Protein AF-F3CB41-F1 (afdb_monomer_lite)

Structure (mmCIF, N/CA/C/O backbone):
data_AF-F3CB41-F1
#
_entry.id   AF-F3CB41-F1
#
loop_
_atom_site.group_PDB
_atom_site.id
_atom_site.type_symbol
_atom_site.label_atom_id
_atom_site.label_alt_id
_atom_site.label_comp_id
_atom_site.label_asym_id
_atom_site.label_entity_id
_atom_site.label_seq_id
_atom_site.pdbx_PDB_ins_code
_atom_site.Cartn_x
_atom_site.Cartn_y
_atom_site.Cartn_z
_atom_site.occupancy
_atom_site.B_iso_or_equiv
_atom_site.auth_seq_id
_atom_site.auth_comp_id
_atom_site.auth_asym_id
_atom_site.auth_atom_id
_atom_site.pdbx_PDB_model_num
ATOM 1 N N . MET A 1 1 ? -7.771 0.114 -1.214 1.00 75.62 1 MET A N 1
ATOM 2 C CA . MET A 1 1 ? -6.704 -0.872 -1.453 1.00 75.62 1 MET A CA 1
ATOM 3 C C . MET A 1 1 ? -7.327 -2.247 -1.343 1.00 75.62 1 MET A C 1
ATOM 5 O O . MET A 1 1 ? -7.865 -2.587 -0.299 1.00 75.62 1 MET A O 1
ATOM 9 N N . LEU A 1 2 ? -7.323 -2.963 -2.455 1.00 76.75 2 LEU A N 1
ATOM 10 C CA . LEU A 1 2 ? -7.748 -4.342 -2.609 1.00 76.75 2 LEU A CA 1
ATOM 11 C C . LEU A 1 2 ? -6.531 -5.228 -2.351 1.00 76.75 2 LEU A C 1
ATOM 13 O O . LEU A 1 2 ? -5.462 -4.975 -2.908 1.00 76.75 2 LEU A O 1
ATOM 17 N N . PHE A 1 3 ? -6.665 -6.231 -1.498 1.00 75.69 3 PHE A N 1
ATOM 18 C CA . PHE A 1 3 ? -5.591 -7.188 -1.259 1.00 75.69 3 PHE A CA 1
ATOM 19 C C . PHE A 1 3 ? -6.149 -8.593 -1.062 1.00 75.69 3 PHE A C 1
ATOM 21 O O . PHE A 1 3 ? -7.284 -8.776 -0.611 1.00 75.69 3 PHE A O 1
ATOM 28 N N . ASP A 1 4 ? -5.322 -9.576 -1.396 1.00 75.12 4 ASP A N 1
ATOM 29 C CA . ASP A 1 4 ? -5.582 -10.972 -1.092 1.00 75.12 4 ASP A CA 1
ATOM 30 C C . ASP A 1 4 ? -5.126 -11.286 0.341 1.00 75.12 4 ASP A C 1
ATOM 32 O O . ASP A 1 4 ? -3.949 -11.134 0.687 1.00 75.12 4 ASP A O 1
ATOM 36 N N . GLY A 1 5 ? -6.070 -11.713 1.182 1.00 64.69 5 GLY A N 1
ATOM 37 C CA . GLY A 1 5 ? -5.816 -12.102 2.569 1.00 64.69 5 GLY A CA 1
ATOM 38 C C . GLY A 1 5 ? -5.019 -13.402 2.715 1.00 64.69 5 GLY A C 1
ATOM 39 O O . GLY A 1 5 ? -4.506 -13.674 3.799 1.00 64.69 5 GLY A O 1
ATOM 40 N N . VAL A 1 6 ? -4.876 -14.184 1.641 1.00 66.06 6 VAL A N 1
ATOM 41 C CA . VAL A 1 6 ? -4.173 -15.477 1.639 1.00 66.06 6 VAL A CA 1
ATOM 42 C C . VAL A 1 6 ? -2.672 -15.302 1.375 1.00 66.06 6 VAL A C 1
ATOM 44 O O . VAL A 1 6 ? -1.841 -16.069 1.868 1.00 66.06 6 VAL A O 1
ATOM 47 N N . CYS A 1 7 ? -2.282 -14.248 0.654 1.00 71.75 7 CYS A N 1
ATOM 48 C CA . CYS A 1 7 ? -0.888 -14.002 0.306 1.00 71.75 7 CYS A CA 1
ATOM 49 C C . CYS A 1 7 ? -0.112 -13.324 1.452 1.00 71.75 7 CYS A C 1
ATOM 51 O O . CYS A 1 7 ? -0.354 -12.167 1.812 1.00 71.75 7 CY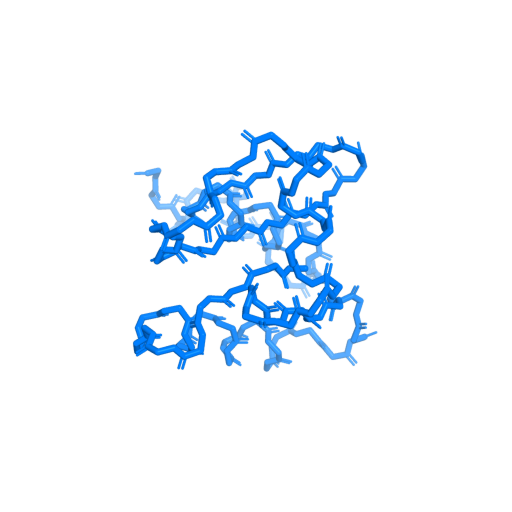S A O 1
ATOM 53 N N . LYS A 1 8 ? 0.904 -14.019 1.987 1.00 71.12 8 LYS A N 1
ATOM 54 C CA . LYS A 1 8 ? 1.779 -13.500 3.060 1.00 71.12 8 LYS A CA 1
ATOM 55 C C . LYS A 1 8 ? 2.506 -12.209 2.665 1.00 71.12 8 LYS A C 1
ATOM 57 O O . LYS A 1 8 ? 2.665 -11.326 3.506 1.00 71.12 8 LYS A O 1
ATOM 62 N N . LEU A 1 9 ? 2.905 -12.082 1.396 1.00 70.62 9 LEU A N 1
ATOM 63 C CA . LEU A 1 9 ? 3.573 -10.886 0.876 1.00 70.62 9 LEU A CA 1
ATOM 64 C C . LEU A 1 9 ? 2.622 -9.680 0.867 1.00 70.62 9 LEU A C 1
ATOM 66 O O . LEU A 1 9 ? 2.975 -8.612 1.366 1.00 70.62 9 LEU A O 1
ATOM 70 N N . CYS A 1 10 ? 1.394 -9.874 0.373 1.00 71.06 10 CYS A N 1
ATOM 71 C CA . CYS A 1 10 ? 0.374 -8.826 0.341 1.00 71.06 10 CYS A CA 1
ATOM 72 C C . CYS A 1 10 ? 0.044 -8.332 1.751 1.00 71.06 10 CYS A C 1
ATOM 74 O O . CYS A 1 10 ? 0.022 -7.129 2.001 1.00 71.06 10 CYS A O 1
ATOM 76 N N . ASN A 1 11 ? -0.123 -9.260 2.695 1.00 77.12 11 ASN A N 1
ATOM 77 C CA . ASN A 1 11 ? -0.369 -8.931 4.096 1.00 77.12 11 ASN A CA 1
ATOM 78 C C . ASN A 1 11 ? 0.810 -8.169 4.734 1.00 77.12 11 ASN A C 1
ATOM 80 O O . ASN A 1 11 ? 0.598 -7.226 5.492 1.00 77.12 11 ASN A O 1
ATOM 84 N N . GLY A 1 12 ? 2.056 -8.528 4.406 1.00 80.38 12 GLY A N 1
ATOM 85 C CA . GLY A 1 12 ? 3.247 -7.805 4.866 1.00 80.38 12 GLY A CA 1
ATOM 86 C C . GLY A 1 12 ? 3.250 -6.339 4.426 1.00 80.38 12 GLY A C 1
ATOM 87 O O . GLY A 1 12 ? 3.426 -5.446 5.257 1.00 80.38 12 GLY A O 1
ATOM 88 N N . VAL A 1 13 ? 2.969 -6.088 3.145 1.00 77.50 13 VAL A N 1
ATOM 89 C CA . VAL A 1 13 ? 2.857 -4.730 2.589 1.00 77.50 13 VAL A CA 1
ATOM 90 C C . VAL A 1 13 ? 1.689 -3.969 3.214 1.00 77.50 13 VAL A C 1
ATOM 92 O O . VAL A 1 13 ? 1.858 -2.827 3.627 1.00 77.50 13 VAL A O 1
ATOM 95 N N . VAL A 1 14 ? 0.517 -4.595 3.350 1.00 78.75 14 VAL A N 1
ATOM 96 C CA . VAL A 1 14 ? -0.653 -3.985 4.002 1.00 78.75 14 VAL A CA 1
ATOM 97 C C . VAL A 1 14 ? -0.331 -3.592 5.444 1.00 78.75 14 VAL A C 1
ATOM 99 O O . VAL A 1 14 ? -0.579 -2.454 5.829 1.00 78.75 14 VAL A O 1
ATOM 102 N N . LYS A 1 15 ? 0.286 -4.476 6.236 1.00 81.06 15 LYS A N 1
ATOM 103 C CA . LYS A 1 15 ? 0.700 -4.168 7.616 1.00 81.06 15 LYS A CA 1
ATOM 104 C C . LYS A 1 15 ? 1.707 -3.025 7.682 1.00 81.06 15 LYS A C 1
ATOM 106 O O . LYS A 1 15 ? 1.603 -2.185 8.573 1.00 81.06 15 LYS A O 1
ATOM 111 N N . PHE A 1 16 ? 2.667 -2.990 6.760 1.00 82.56 16 PHE A N 1
ATOM 112 C CA . PHE A 1 16 ? 3.623 -1.891 6.653 1.00 82.56 16 PHE A CA 1
ATOM 113 C C . PHE A 1 16 ? 2.912 -0.564 6.364 1.00 82.56 16 PHE A C 1
ATOM 115 O O . PHE A 1 16 ? 3.158 0.430 7.042 1.00 82.56 16 PHE A O 1
ATOM 122 N N . LEU A 1 17 ? 1.975 -0.567 5.417 1.00 78.69 17 LEU A N 1
ATOM 123 C CA . LEU A 1 17 ? 1.199 0.612 5.051 1.00 78.69 17 LEU A CA 1
ATOM 124 C C . LEU A 1 17 ? 0.290 1.091 6.182 1.00 78.69 17 LEU A C 1
ATOM 126 O O . LEU A 1 17 ? 0.298 2.276 6.475 1.00 78.69 17 LEU A O 1
ATOM 130 N N . ILE A 1 18 ? -0.422 0.191 6.866 1.00 80.00 18 ILE A N 1
ATOM 131 C CA . ILE A 1 18 ? -1.239 0.532 8.044 1.00 80.00 18 ILE A CA 1
ATOM 132 C C . ILE A 1 18 ? -0.369 1.163 9.134 1.00 80.00 18 ILE A C 1
ATOM 134 O O . ILE A 1 18 ? -0.762 2.147 9.750 1.00 80.00 18 ILE A O 1
ATOM 138 N N . ARG A 1 19 ? 0.831 0.618 9.370 1.00 82.31 19 ARG A N 1
ATOM 139 C CA . ARG A 1 19 ? 1.761 1.147 10.376 1.00 82.31 19 ARG A CA 1
ATOM 140 C C . ARG A 1 19 ? 2.266 2.550 10.030 1.00 82.31 19 ARG A C 1
ATOM 142 O O . ARG A 1 19 ? 2.545 3.325 10.939 1.00 82.31 19 ARG A O 1
ATOM 149 N N . HIS A 1 20 ? 2.397 2.862 8.744 1.00 78.81 20 HIS A N 1
ATOM 150 C CA . HIS A 1 20 ? 2.893 4.150 8.260 1.00 78.81 20 HIS A CA 1
ATOM 151 C C . HIS A 1 20 ? 1.794 5.116 7.783 1.00 78.81 20 HIS A C 1
ATOM 153 O O . HIS A 1 20 ? 2.116 6.232 7.379 1.00 78.81 20 HIS A O 1
ATOM 159 N N . ASP A 1 21 ? 0.517 4.735 7.885 1.00 78.44 21 ASP A N 1
ATOM 160 C CA . ASP A 1 21 ? -0.653 5.585 7.640 1.00 78.44 21 ASP A CA 1
ATOM 161 C C . ASP A 1 21 ? -1.362 5.937 8.964 1.00 78.44 21 ASP A C 1
ATOM 163 O O . ASP A 1 21 ? 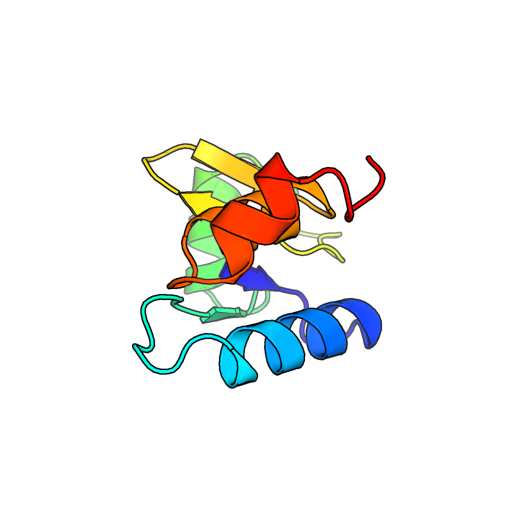-2.431 5.402 9.269 1.00 78.44 21 ASP A O 1
ATOM 167 N N . PRO A 1 22 ? -0.799 6.858 9.772 1.00 70.50 22 PRO A N 1
ATOM 168 C CA . PRO A 1 22 ? -1.406 7.269 11.039 1.00 70.50 22 PRO A CA 1
ATOM 169 C C . PRO A 1 22 ? -2.749 7.994 10.8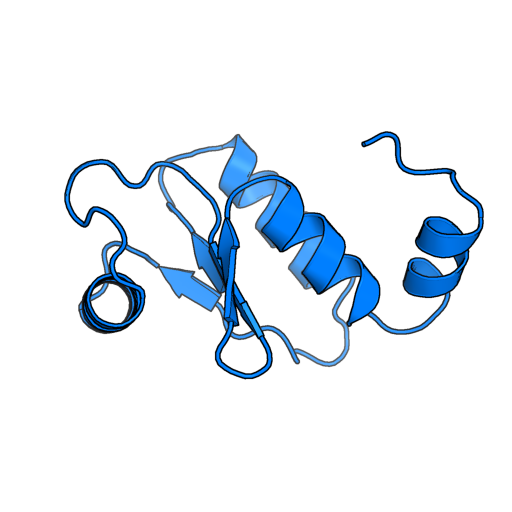52 1.00 70.50 22 PRO A C 1
ATOM 171 O O . PRO A 1 22 ? -3.507 8.135 11.807 1.00 70.50 22 PRO A O 1
ATOM 174 N N . HIS A 1 23 ? -3.061 8.445 9.633 1.00 74.94 23 HIS A N 1
ATOM 175 C CA . HIS A 1 23 ? -4.287 9.176 9.313 1.00 74.94 23 HIS A CA 1
ATOM 176 C C . HIS A 1 23 ? -5.413 8.283 8.770 1.00 74.94 23 HIS A C 1
ATOM 178 O O . HIS A 1 23 ? -6.462 8.816 8.409 1.00 74.94 23 HIS A O 1
ATOM 184 N N . GLN A 1 24 ? -5.212 6.959 8.690 1.00 71.50 24 GLN A N 1
ATOM 185 C CA . GLN A 1 24 ? -6.194 5.992 8.174 1.00 71.50 24 GLN A CA 1
ATOM 186 C C . GLN A 1 24 ? -6.825 6.421 6.836 1.00 71.50 24 GLN A C 1
ATOM 188 O O . GLN A 1 24 ? -8.012 6.203 6.575 1.00 71.50 24 GLN A O 1
ATOM 193 N N . ARG A 1 25 ? -6.039 7.063 5.964 1.00 74.50 25 ARG A N 1
ATOM 194 C CA . ARG A 1 25 ? -6.516 7.521 4.649 1.00 74.50 25 ARG A CA 1
ATOM 195 C C . ARG A 1 25 ? -6.703 6.340 3.701 1.00 74.50 25 ARG A C 1
ATOM 197 O O . ARG A 1 25 ? -7.460 6.433 2.733 1.00 74.50 25 ARG A O 1
ATOM 204 N N . LEU A 1 26 ? -6.039 5.219 3.976 1.00 76.81 26 LEU A N 1
ATOM 205 C CA . LEU A 1 26 ? -6.136 3.987 3.213 1.00 76.81 26 LEU A CA 1
ATOM 206 C C . LEU A 1 26 ? -7.318 3.138 3.681 1.00 76.81 26 LEU A C 1
ATOM 208 O O . LEU A 1 26 ? -7.300 2.519 4.741 1.00 76.81 26 LEU A O 1
ATOM 212 N N . ARG A 1 27 ? -8.335 3.029 2.822 1.00 80.88 27 ARG A N 1
ATOM 213 C CA . ARG A 1 27 ? -9.417 2.056 3.008 1.00 80.88 27 ARG A CA 1
ATOM 214 C C . ARG A 1 27 ? -9.005 0.702 2.455 1.00 80.88 27 ARG A C 1
ATOM 216 O O . ARG A 1 27 ? -8.673 0.592 1.272 1.00 80.88 27 ARG A O 1
ATOM 223 N N . LEU A 1 28 ? -9.037 -0.318 3.299 1.00 79.88 28 LEU A N 1
ATOM 224 C CA . LEU A 1 28 ? -8.725 -1.697 2.940 1.00 79.88 28 LEU A CA 1
ATOM 225 C C . LEU A 1 28 ? -10.015 -2.437 2.586 1.00 79.88 28 LEU A C 1
ATOM 227 O O . LEU A 1 28 ? -11.009 -2.328 3.298 1.00 79.88 28 LEU A O 1
ATOM 231 N N . ALA A 1 29 ? -9.989 -3.186 1.492 1.00 81.19 29 ALA A N 1
ATOM 232 C CA . ALA A 1 29 ? -11.058 -4.082 1.085 1.00 81.19 29 ALA A CA 1
ATOM 233 C C . ALA A 1 29 ? -10.435 -5.430 0.722 1.00 81.19 29 ALA A C 1
ATOM 235 O O . ALA A 1 29 ? -9.436 -5.486 0.002 1.00 81.19 29 ALA A O 1
ATOM 236 N N . VAL A 1 30 ? -11.006 -6.510 1.242 1.00 80.06 30 VAL A N 1
ATOM 237 C CA . VAL A 1 30 ? -10.569 -7.862 0.892 1.00 80.06 30 VAL A CA 1
ATOM 238 C C . VAL A 1 30 ? -11.171 -8.202 -0.461 1.00 80.06 30 VAL A C 1
ATOM 240 O O . VAL A 1 30 ? -12.367 -8.020 -0.658 1.00 80.06 30 VAL A O 1
ATOM 243 N N . VAL A 1 31 ? -10.362 -8.708 -1.387 1.00 78.75 31 VAL A N 1
ATOM 244 C CA . VAL A 1 31 ? -10.817 -9.112 -2.732 1.00 78.75 31 VAL A CA 1
ATOM 245 C C . VAL A 1 31 ? -11.941 -10.154 -2.660 1.00 78.75 31 VAL A C 1
ATOM 247 O O . VAL A 1 31 ? -12.854 -10.138 -3.475 1.00 78.75 31 VAL A O 1
ATOM 250 N N . GLN A 1 32 ? -11.906 -11.008 -1.637 1.00 75.12 32 GLN A N 1
ATOM 251 C CA . GLN A 1 32 ? -12.899 -12.056 -1.396 1.00 75.12 32 GLN A CA 1
ATOM 252 C C . GLN A 1 32 ? -14.254 -11.535 -0.889 1.00 75.12 32 GLN A C 1
ATOM 254 O O . GLN A 1 32 ? -15.213 -12.300 -0.848 1.00 75.12 32 GLN A O 1
ATOM 259 N N . SER A 1 33 ? -14.355 -10.270 -0.466 1.00 80.94 33 SER A N 1
ATOM 260 C CA . SER A 1 33 ? -15.634 -9.703 -0.031 1.00 80.94 33 SER A CA 1
ATOM 261 C C . SER A 1 33 ? -16.446 -9.219 -1.235 1.00 80.94 33 SER A C 1
ATOM 263 O O . SER A 1 33 ? -15.874 -8.826 -2.252 1.00 80.94 33 SER A O 1
ATOM 265 N N . GLU A 1 34 ? -17.777 -9.177 -1.120 1.00 82.19 34 GLU A N 1
ATOM 266 C CA . GLU A 1 34 ? -18.649 -8.660 -2.191 1.00 82.19 34 GLU A CA 1
ATOM 267 C C . GLU A 1 34 ? -18.238 -7.255 -2.652 1.00 82.19 34 GLU A C 1
ATOM 269 O O . GLU A 1 34 ? -18.241 -6.950 -3.843 1.00 82.19 34 GLU A O 1
ATOM 274 N N . GLN A 1 35 ? -17.825 -6.396 -1.716 1.00 81.88 35 GLN A N 1
ATOM 275 C CA . GLN A 1 35 ? -17.364 -5.041 -2.019 1.00 81.88 35 GLN A CA 1
ATOM 276 C C . GLN A 1 35 ? -16.027 -5.055 -2.770 1.00 81.88 35 GLN A C 1
ATOM 278 O O . GLN A 1 35 ? -15.822 -4.248 -3.677 1.00 81.88 35 GLN A O 1
ATOM 283 N N . GLY A 1 36 ? -15.119 -5.970 -2.414 1.00 81.88 36 GLY A N 1
ATOM 284 C CA . GLY A 1 36 ? -13.862 -6.170 -3.127 1.00 81.88 36 GLY A CA 1
ATOM 285 C C . GLY A 1 36 ? -14.091 -6.635 -4.561 1.00 81.88 36 GLY A C 1
ATOM 286 O O . GLY A 1 36 ? -13.537 -6.044 -5.489 1.00 81.88 36 GLY A O 1
ATOM 287 N N . GLN A 1 37 ? -14.975 -7.616 -4.750 1.00 81.62 37 GLN A N 1
ATOM 288 C CA . GLN A 1 37 ? -15.368 -8.110 -6.069 1.00 81.62 37 GLN A CA 1
ATOM 289 C C . GLN A 1 37 ? -16.057 -7.039 -6.919 1.00 81.62 37 GLN A C 1
ATOM 291 O O . GLN A 1 37 ? -15.731 -6.883 -8.095 1.00 81.62 37 GLN A O 1
ATOM 296 N N . ALA A 1 38 ? -16.948 -6.233 -6.338 1.00 84.88 38 ALA A N 1
ATOM 297 C CA . ALA A 1 38 ? -17.581 -5.126 -7.051 1.00 84.88 38 ALA A CA 1
ATOM 298 C C . ALA A 1 38 ? -16.552 -4.090 -7.541 1.00 84.88 38 ALA A C 1
ATOM 300 O O . ALA A 1 38 ? -16.623 -3.635 -8.683 1.00 84.88 38 ALA A O 1
ATOM 301 N N . LEU A 1 39 ? -15.560 -3.754 -6.707 1.00 83.19 39 LEU A N 1
ATOM 302 C CA . LEU A 1 39 ? -14.483 -2.828 -7.067 1.00 83.19 39 LEU A CA 1
ATOM 303 C C . LEU A 1 39 ? -13.520 -3.412 -8.108 1.00 83.19 39 LEU A C 1
ATOM 305 O O . LEU A 1 39 ? -13.080 -2.678 -8.987 1.00 83.19 39 LEU A O 1
ATOM 309 N N . LEU A 1 40 ? -13.210 -4.709 -8.044 1.00 81.19 40 LEU A N 1
ATOM 310 C CA . LEU A 1 40 ? -12.419 -5.408 -9.066 1.00 81.19 40 LEU A CA 1
ATOM 311 C C . LEU A 1 40 ? -13.131 -5.429 -10.413 1.00 81.19 40 LEU A C 1
ATOM 313 O O . LEU A 1 40 ? -12.520 -5.123 -11.435 1.00 81.19 40 LEU A O 1
ATOM 317 N N . LYS A 1 41 ? -14.435 -5.721 -10.402 1.00 84.44 41 LYS A N 1
ATOM 318 C CA . LYS A 1 41 ? -15.277 -5.706 -11.598 1.00 84.44 41 LYS A CA 1
ATOM 319 C C . LYS A 1 41 ? -15.332 -4.310 -12.212 1.00 84.44 41 LYS A C 1
ATOM 321 O O . LYS A 1 41 ? -15.178 -4.172 -13.420 1.00 84.44 41 LYS A O 1
ATOM 326 N N . TRP A 1 42 ? -15.491 -3.277 -11.382 1.00 85.69 42 TRP A N 1
ATOM 327 C CA . TRP A 1 42 ? -15.431 -1.881 -11.823 1.00 85.69 42 TRP A CA 1
ATOM 328 C C . TRP A 1 42 ? -14.051 -1.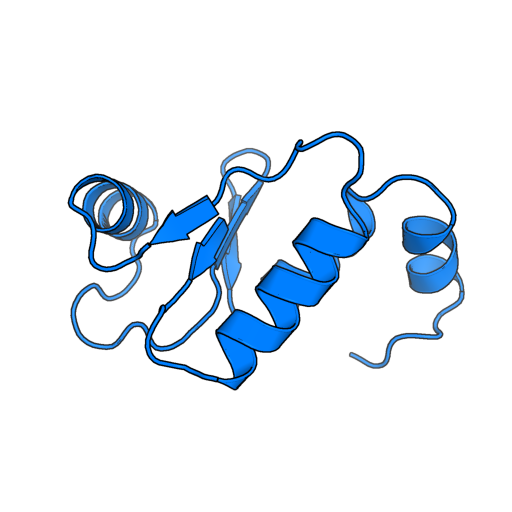506 -12.384 1.00 85.69 42 TRP A C 1
ATOM 330 O O . TRP A 1 42 ? -13.957 -0.786 -13.372 1.00 85.69 42 TRP A O 1
ATOM 340 N N . ALA A 1 43 ? -12.985 -2.035 -11.784 1.00 80.44 43 ALA A N 1
ATOM 341 C CA . ALA A 1 43 ? -11.608 -1.842 -12.218 1.00 80.44 43 ALA A CA 1
ATOM 342 C C . ALA A 1 43 ? -11.224 -2.633 -13.484 1.00 80.44 43 ALA A C 1
ATOM 344 O O . ALA A 1 43 ? -10.134 -2.415 -14.011 1.00 80.44 43 ALA A O 1
ATOM 345 N N . GLY A 1 44 ? -12.071 -3.555 -13.956 1.00 80.25 44 GLY A N 1
ATOM 346 C CA . GLY A 1 44 ? -11.759 -4.445 -15.079 1.00 80.25 44 GLY A CA 1
ATOM 347 C C . GLY A 1 44 ? -10.657 -5.466 -14.771 1.00 80.25 44 GLY A C 1
ATOM 348 O O . GLY A 1 44 ? -9.956 -5.905 -15.679 1.00 80.25 44 GLY A O 1
ATOM 349 N N . LEU A 1 45 ? -10.464 -5.813 -13.497 1.00 80.31 45 LEU A N 1
ATOM 350 C CA . LEU A 1 45 ? -9.449 -6.768 -13.050 1.00 80.31 45 LEU A CA 1
ATOM 351 C C . LEU A 1 45 ? -10.028 -8.190 -12.942 1.00 80.31 45 LEU A C 1
ATOM 353 O O . LEU A 1 45 ? -11.225 -8.340 -12.682 1.00 80.31 45 LEU A O 1
ATOM 357 N N . PRO A 1 46 ? -9.196 -9.237 -13.116 1.00 73.69 46 PRO A N 1
ATOM 358 C CA . PRO A 1 46 ? -9.643 -10.621 -12.989 1.00 73.69 46 PRO A CA 1
ATOM 359 C C . PRO A 1 46 ? -10.137 -10.896 -11.564 1.00 73.69 46 PRO A C 1
ATOM 361 O O . PRO A 1 46 ? -9.475 -10.522 -10.598 1.00 73.69 46 PRO A O 1
ATOM 364 N N . LEU A 1 47 ? -11.310 -11.523 -11.452 1.00 69.12 47 LEU A N 1
ATOM 365 C CA . LEU A 1 47 ? -11.993 -11.802 -10.182 1.00 69.12 47 LEU A CA 1
ATOM 366 C C . LEU A 1 47 ? -11.558 -13.136 -9.559 1.00 69.12 47 LEU A C 1
ATOM 368 O O . LEU A 1 47 ? -11.572 -13.255 -8.336 1.00 69.12 47 LEU A O 1
ATOM 372 N N . ASP A 1 48 ? -11.154 -14.101 -10.389 1.00 63.53 48 ASP A N 1
ATOM 373 C CA . ASP A 1 48 ? -10.895 -15.481 -9.960 1.00 63.53 48 ASP A CA 1
ATOM 374 C C . ASP A 1 48 ? -9.455 -15.713 -9.458 1.00 63.53 48 ASP A C 1
ATOM 376 O O . ASP A 1 48 ? -9.272 -16.380 -8.446 1.00 63.53 48 ASP A O 1
ATOM 380 N N . ASP A 1 49 ? -8.440 -15.092 -10.079 1.00 61.97 49 ASP A N 1
ATOM 381 C CA . ASP A 1 49 ? -7.009 -15.310 -9.764 1.00 61.97 49 ASP A CA 1
ATOM 382 C C . ASP A 1 49 ? -6.277 -14.018 -9.352 1.00 61.97 49 ASP A C 1
ATOM 384 O O . ASP A 1 49 ? -5.205 -13.659 -9.857 1.00 61.97 49 ASP A O 1
ATOM 388 N N . PHE A 1 50 ? -6.863 -13.256 -8.428 1.00 67.81 50 PHE A N 1
ATOM 389 C CA . PHE A 1 50 ? -6.277 -11.991 -7.984 1.00 67.81 50 PHE A CA 1
ATOM 390 C C . PHE A 1 50 ? -5.403 -12.141 -6.730 1.00 67.81 50 PHE A C 1
ATOM 392 O O . PHE A 1 50 ? -5.774 -11.734 -5.632 1.00 67.81 50 PHE A O 1
ATOM 399 N N . HIS A 1 51 ? -4.183 -12.650 -6.900 1.00 65.31 51 HIS A N 1
ATOM 400 C CA . HIS A 1 51 ? -3.186 -12.784 -5.820 1.00 65.31 51 HIS A CA 1
ATOM 401 C C . HIS A 1 51 ? -2.275 -11.557 -5.666 1.00 65.31 51 HIS A C 1
ATOM 403 O O . HIS A 1 51 ? -1.073 -11.662 -5.412 1.00 65.31 51 HIS A O 1
ATOM 409 N N . THR A 1 52 ? -2.809 -10.363 -5.904 1.00 70.88 52 THR A N 1
ATOM 410 C CA . THR A 1 52 ? -2.023 -9.129 -5.999 1.00 70.88 52 THR A CA 1
ATOM 411 C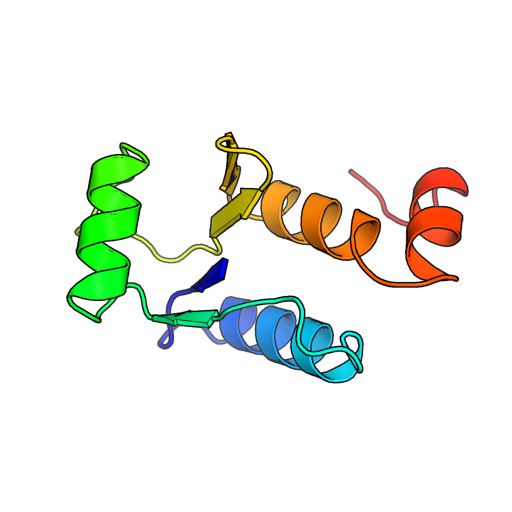 C . THR A 1 52 ? -2.662 -8.006 -5.191 1.00 70.88 52 THR A C 1
ATOM 413 O O . THR A 1 52 ? -3.810 -8.078 -4.765 1.00 70.88 52 THR A O 1
ATOM 416 N N . ILE A 1 53 ? -1.885 -6.958 -4.930 1.00 78.44 53 ILE A N 1
ATOM 417 C CA . ILE A 1 53 ? -2.376 -5.722 -4.327 1.00 78.44 53 ILE A CA 1
ATOM 418 C C . ILE A 1 53 ? -2.891 -4.804 -5.433 1.00 78.44 53 ILE A C 1
ATOM 420 O O . ILE A 1 53 ? -2.167 -4.541 -6.391 1.00 78.44 53 ILE A O 1
ATOM 424 N N . ALA A 1 54 ? -4.093 -4.259 -5.274 1.00 82.19 54 ALA A N 1
ATOM 425 C CA . ALA A 1 54 ? -4.595 -3.154 -6.081 1.00 82.19 54 ALA A CA 1
ATOM 426 C C . ALA A 1 54 ? -4.922 -1.938 -5.211 1.00 82.19 54 ALA A C 1
ATOM 428 O O . ALA A 1 54 ? -5.347 -2.044 -4.061 1.00 82.19 54 ALA A O 1
ATOM 429 N N . VAL A 1 55 ? -4.772 -0.742 -5.758 1.00 83.62 55 VAL A N 1
ATOM 430 C CA . VAL A 1 55 ? -5.232 0.490 -5.118 1.00 83.62 55 VAL A CA 1
ATOM 431 C C . VAL A 1 55 ? -5.926 1.360 -6.144 1.00 83.62 55 VAL A C 1
ATOM 433 O O . VAL A 1 55 ? -5.523 1.423 -7.301 1.00 83.62 55 VAL A O 1
ATOM 436 N N . ILE A 1 56 ? -6.987 2.019 -5.698 1.00 84.12 56 ILE A N 1
ATOM 437 C CA . ILE A 1 56 ? -7.75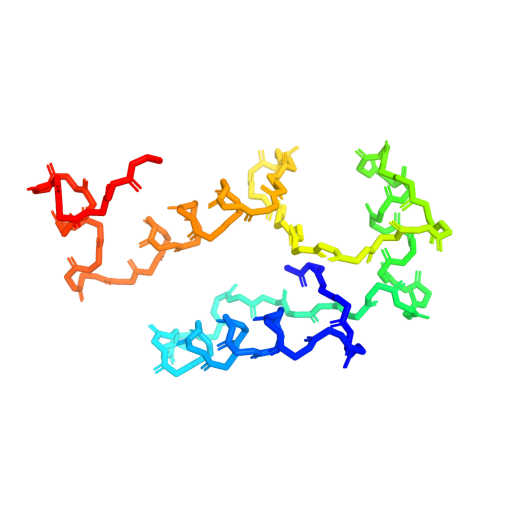8 2.942 -6.514 1.00 84.12 56 ILE A CA 1
ATOM 438 C C . ILE A 1 56 ? -7.461 4.336 -5.978 1.00 84.12 56 ILE A C 1
ATOM 440 O O . ILE A 1 56 ? -7.721 4.615 -4.807 1.00 84.12 56 ILE A O 1
ATOM 444 N N . VAL A 1 57 ? -6.867 5.180 -6.815 1.00 81.06 57 VAL A N 1
ATOM 445 C CA . VAL A 1 57 ? -6.478 6.556 -6.485 1.00 81.06 57 VAL A CA 1
ATOM 446 C C . VAL A 1 57 ? -6.916 7.450 -7.634 1.00 81.06 57 VAL A C 1
ATOM 448 O O . VAL A 1 57 ? -6.521 7.212 -8.772 1.00 81.06 57 VAL A O 1
ATOM 451 N N . ASN A 1 58 ? -7.716 8.484 -7.354 1.00 80.88 58 ASN A N 1
ATOM 452 C CA . ASN A 1 58 ? -8.204 9.433 -8.367 1.00 80.88 58 ASN A CA 1
ATOM 453 C C . ASN A 1 58 ? -8.809 8.734 -9.603 1.00 80.88 58 ASN A C 1
ATOM 455 O O . ASN A 1 58 ? -8.413 9.020 -10.732 1.00 80.88 58 ASN A O 1
ATOM 459 N N . ASN A 1 59 ? -9.711 7.767 -9.387 1.00 81.50 59 ASN A N 1
ATOM 460 C CA . ASN A 1 59 ? -10.314 6.927 -10.434 1.00 81.50 59 ASN A CA 1
ATOM 461 C C . ASN A 1 59 ? -9.339 6.075 -11.271 1.00 81.50 59 ASN A C 1
ATOM 463 O O . ASN A 1 59 ? -9.765 5.442 -12.232 1.00 81.50 59 ASN A O 1
ATOM 467 N N . ARG A 1 60 ? -8.053 6.008 -10.916 1.00 82.44 60 ARG A N 1
ATOM 468 C CA . ARG A 1 60 ? -7.086 5.111 -11.556 1.00 82.44 60 ARG A CA 1
ATOM 469 C C . ARG A 1 60 ? -6.803 3.915 -10.676 1.00 82.44 60 ARG A C 1
ATOM 471 O O . ARG A 1 60 ? -6.681 4.039 -9.458 1.00 82.44 60 ARG A O 1
ATOM 478 N N . VAL A 1 61 ? -6.669 2.768 -11.323 1.00 84.31 61 VAL A N 1
ATOM 479 C CA . VAL A 1 61 ? -6.353 1.503 -10.677 1.00 84.31 61 VAL A CA 1
ATOM 480 C C . VAL A 1 61 ? -4.874 1.227 -10.885 1.00 84.31 61 VAL A C 1
ATOM 482 O O . VAL A 1 61 ? -4.396 1.185 -12.015 1.00 84.31 61 VAL A O 1
ATOM 485 N N . PHE A 1 62 ? -4.155 1.040 -9.788 1.00 84.81 62 PHE A N 1
ATOM 486 C CA . PHE A 1 62 ? -2.763 0.612 -9.792 1.00 84.81 62 PHE A CA 1
ATOM 487 C C . PHE A 1 62 ? -2.678 -0.776 -9.175 1.00 84.81 62 PHE A C 1
ATOM 489 O O . PHE A 1 62 ? -3.395 -1.068 -8.217 1.00 84.81 62 PHE A O 1
ATOM 496 N N . VAL A 1 63 ? -1.801 -1.621 -9.708 1.00 83.44 63 VAL A N 1
ATOM 497 C CA . VAL A 1 63 ? -1.634 -3.019 -9.291 1.00 83.44 63 VAL A CA 1
ATOM 498 C C . VAL A 1 63 ? -0.184 -3.295 -8.888 1.00 83.44 63 VAL A C 1
ATOM 500 O O . VAL A 1 63 ? 0.728 -2.592 -9.311 1.00 83.44 63 VAL A O 1
ATOM 503 N N . ARG A 1 64 ? 0.050 -4.331 -8.076 1.00 78.31 64 ARG A N 1
ATOM 504 C CA . ARG A 1 64 ? 1.389 -4.810 -7.675 1.00 78.31 64 ARG A CA 1
ATOM 505 C C . ARG A 1 64 ? 2.252 -3.696 -7.053 1.00 78.31 64 ARG A C 1
ATOM 507 O O . ARG A 1 64 ? 1.795 -2.981 -6.161 1.00 78.31 64 ARG A O 1
ATOM 514 N N . SER A 1 65 ? 3.502 -3.568 -7.497 1.00 76.31 65 SER A N 1
ATOM 515 C CA . SER A 1 65 ? 4.475 -2.578 -7.030 1.00 76.31 65 SER A CA 1
ATOM 516 C C . SER A 1 65 ? 4.026 -1.142 -7.308 1.00 76.31 65 SER A C 1
ATOM 518 O O . SER A 1 65 ? 4.263 -0.265 -6.478 1.00 76.31 65 SER A O 1
ATOM 520 N N . ASP A 1 66 ? 3.298 -0.896 -8.404 1.00 79.94 66 ASP A N 1
ATOM 521 C CA . ASP A 1 66 ? 2.772 0.437 -8.721 1.00 79.94 66 ASP A CA 1
ATOM 522 C C . ASP A 1 66 ? 1.757 0.910 -7.684 1.00 79.94 66 ASP A C 1
ATOM 524 O O . ASP A 1 66 ? 1.748 2.088 -7.314 1.00 79.94 66 ASP A O 1
ATOM 528 N N . ALA A 1 67 ? 0.937 -0.014 -7.171 1.00 81.62 67 ALA A N 1
ATOM 529 C CA . ALA A 1 67 ? 0.001 0.278 -6.094 1.00 81.62 67 ALA A CA 1
ATOM 530 C C . ALA A 1 67 ? 0.744 0.741 -4.840 1.00 81.62 67 ALA A C 1
ATOM 532 O O . ALA A 1 67 ? 0.407 1.773 -4.261 1.00 81.62 67 ALA A O 1
ATOM 533 N N . PHE A 1 68 ? 1.796 0.017 -4.454 1.00 78.31 68 PHE A N 1
ATOM 534 C CA . PHE A 1 68 ? 2.622 0.370 -3.305 1.00 78.31 68 PHE A CA 1
ATOM 535 C C . PHE A 1 68 ? 3.297 1.735 -3.483 1.00 78.31 68 PHE A C 1
ATOM 537 O O . PHE A 1 68 ? 3.173 2.599 -2.619 1.00 78.31 68 PHE A O 1
ATOM 544 N N . LEU A 1 69 ? 3.928 1.978 -4.634 1.00 77.25 69 LEU A N 1
ATOM 545 C CA . LEU A 1 69 ? 4.591 3.246 -4.947 1.00 77.25 69 LEU A CA 1
ATOM 546 C C . LEU A 1 69 ? 3.629 4.437 -4.961 1.00 77.25 69 LEU A C 1
ATOM 548 O O . LEU A 1 69 ? 4.018 5.551 -4.593 1.00 77.25 69 LEU A O 1
ATOM 552 N N . HIS A 1 70 ? 2.394 4.240 -5.423 1.00 81.44 70 HIS A N 1
ATOM 553 C CA . HIS A 1 70 ? 1.363 5.274 -5.361 1.00 81.44 70 HIS A CA 1
ATOM 554 C C . HIS A 1 70 ? 0.953 5.557 -3.925 1.00 81.44 70 HIS A C 1
ATOM 556 O O . HIS A 1 70 ? 0.918 6.719 -3.527 1.00 81.44 70 HIS A O 1
ATOM 562 N N . ILE A 1 71 ? 0.717 4.511 -3.136 1.00 78.69 71 ILE A N 1
ATOM 563 C CA . ILE A 1 71 ? 0.368 4.654 -1.726 1.00 78.69 71 ILE A CA 1
ATOM 564 C C . ILE A 1 71 ? 1.480 5.383 -0.969 1.00 78.69 71 ILE A C 1
ATOM 566 O O . ILE A 1 71 ? 1.192 6.348 -0.273 1.00 78.69 71 ILE A O 1
ATOM 570 N N . MET A 1 72 ? 2.748 5.012 -1.160 1.00 76.00 72 MET A N 1
ATOM 571 C CA . MET A 1 72 ? 3.881 5.710 -0.540 1.00 76.00 72 MET A CA 1
ATOM 572 C C . MET A 1 72 ? 3.941 7.202 -0.894 1.00 76.00 72 MET A C 1
ATOM 574 O O . MET A 1 72 ? 4.385 8.002 -0.079 1.00 76.00 72 MET A O 1
ATOM 578 N N . GLY A 1 73 ? 3.482 7.586 -2.090 1.00 73.69 73 GLY A N 1
ATOM 579 C CA . GLY A 1 73 ? 3.348 8.992 -2.480 1.00 73.69 73 GLY A CA 1
ATOM 580 C C . GLY A 1 73 ? 2.168 9.717 -1.819 1.00 73.69 73 GLY A C 1
ATOM 581 O O . GLY A 1 73 ? 2.181 10.941 -1.748 1.00 73.69 73 GLY A O 1
ATOM 582 N N . LEU A 1 74 ? 1.161 8.981 -1.339 1.00 72.94 74 LEU A N 1
ATOM 583 C CA . LEU A 1 74 ? 0.015 9.511 -0.590 1.00 72.94 74 LEU A CA 1
ATOM 584 C C . LEU A 1 74 ? 0.266 9.581 0.924 1.00 72.94 74 LEU A C 1
ATOM 586 O O . LEU A 1 74 ? -0.465 10.289 1.625 1.00 72.94 74 LEU A O 1
ATOM 590 N N . LEU A 1 75 ? 1.258 8.841 1.428 1.00 75.50 75 LEU A N 1
ATOM 591 C CA . LEU A 1 75 ? 1.659 8.887 2.831 1.00 75.50 75 LEU A CA 1
ATOM 592 C C . LEU A 1 75 ? 2.254 10.264 3.184 1.00 75.50 75 LEU A C 1
ATOM 594 O O . LEU A 1 75 ? 2.893 10.901 2.342 1.00 75.50 75 LEU A O 1
ATOM 598 N N . PRO A 1 76 ? 2.062 10.739 4.429 1.00 68.25 76 PRO A N 1
ATOM 599 C CA . PRO A 1 76 ? 2.649 11.995 4.886 1.00 68.25 76 PRO A CA 1
ATOM 600 C C . PRO A 1 76 ? 4.187 11.946 4.842 1.00 68.25 76 PRO A C 1
ATOM 602 O O . PRO A 1 76 ? 4.793 10.871 4.817 1.00 68.25 76 PRO A O 1
ATOM 605 N N . ALA A 1 77 ? 4.832 13.118 4.819 1.00 61.22 77 ALA A N 1
ATOM 606 C CA . ALA A 1 77 ? 6.293 13.230 4.855 1.00 61.22 77 ALA A CA 1
ATOM 607 C C . ALA A 1 77 ? 6.885 12.366 5.992 1.00 61.22 77 ALA A C 1
ATOM 609 O O . ALA A 1 77 ? 6.301 12.332 7.078 1.00 61.22 77 ALA A O 1
ATOM 610 N N . PRO A 1 78 ? 8.011 11.655 5.769 1.00 65.12 78 PRO A N 1
ATOM 611 C CA . PRO A 1 78 ? 9.028 11.876 4.728 1.00 65.12 78 PRO A CA 1
ATOM 612 C C . PRO A 1 78 ? 8.949 10.958 3.488 1.00 65.12 78 PRO A C 1
ATOM 614 O O . PRO A 1 78 ? 9.805 11.042 2.609 1.00 65.12 78 PRO A O 1
ATOM 617 N N . TRP A 1 79 ? 7.945 10.088 3.373 1.00 72.50 79 TRP A N 1
ATOM 618 C CA . TRP A 1 79 ? 7.848 9.080 2.303 1.00 72.50 79 TRP A CA 1
ATOM 619 C C . TRP A 1 79 ? 7.854 9.613 0.860 1.00 72.50 79 TRP A C 1
ATOM 621 O O . TRP A 1 79 ? 8.631 9.097 0.050 1.00 72.50 79 TRP A O 1
ATOM 631 N N . PRO A 1 80 ? 7.075 10.655 0.505 1.00 68.12 80 PRO A N 1
ATOM 632 C CA . PRO A 1 80 ? 7.157 11.249 -0.828 1.00 68.12 80 PRO A CA 1
ATOM 633 C C . PRO A 1 80 ? 8.545 11.837 -1.117 1.00 68.12 80 PRO A C 1
ATOM 635 O O . PRO A 1 80 ? 9.002 11.774 -2.256 1.00 68.12 80 PRO A O 1
ATOM 638 N N . LEU A 1 81 ? 9.252 12.329 -0.092 1.00 66.81 81 LEU A N 1
ATOM 639 C CA . LEU A 1 81 ? 10.621 12.831 -0.223 1.00 66.81 81 LEU A CA 1
ATOM 640 C C . LEU A 1 81 ? 11.600 11.697 -0.560 1.00 66.81 81 LEU A C 1
ATOM 642 O O . LEU A 1 81 ? 12.411 11.849 -1.464 1.00 66.81 81 LEU A O 1
ATOM 646 N N . LEU A 1 82 ? 11.482 10.540 0.103 1.00 66.62 82 LEU A N 1
ATOM 647 C CA . LEU A 1 82 ? 12.310 9.351 -0.155 1.00 66.62 82 LEU A CA 1
ATOM 648 C C . LEU A 1 82 ? 12.089 8.766 -1.559 1.00 66.62 82 LEU A C 1
ATOM 650 O O . LEU A 1 82 ? 13.032 8.280 -2.183 1.00 66.62 82 LEU A O 1
ATOM 654 N N . LYS A 1 83 ? 10.854 8.849 -2.073 1.00 64.81 83 LYS A N 1
ATOM 655 C CA . LYS A 1 83 ? 10.523 8.466 -3.454 1.00 64.81 83 LYS A CA 1
ATOM 656 C C . LYS A 1 83 ? 11.190 9.394 -4.475 1.00 64.81 83 LYS A C 1
ATOM 658 O O . LYS A 1 83 ? 11.699 8.912 -5.481 1.00 64.81 83 LYS A O 1
ATOM 663 N N . VAL A 1 84 ? 11.208 10.704 -4.213 1.00 65.00 84 VAL A N 1
ATOM 664 C CA . VAL A 1 84 ? 11.895 11.697 -5.063 1.00 65.00 84 VAL A CA 1
ATOM 665 C C . VAL A 1 84 ? 13.419 11.571 -4.953 1.00 65.00 84 VAL A C 1
ATOM 667 O O . VAL A 1 84 ? 14.110 11.696 -5.958 1.00 65.00 84 VAL A O 1
ATOM 670 N N . LEU A 1 85 ? 13.940 11.243 -3.768 1.00 67.44 85 LEU A N 1
ATOM 671 C CA . LEU A 1 85 ? 15.367 11.007 -3.506 1.00 67.44 85 LEU A CA 1
ATOM 672 C C . LEU A 1 85 ? 15.921 9.708 -4.124 1.00 67.44 85 LEU A C 1
ATOM 674 O O . LEU A 1 85 ? 17.108 9.437 -3.982 1.00 67.44 85 LEU A O 1
ATOM 678 N N . GLY A 1 86 ? 15.108 8.914 -4.831 1.00 58.75 86 GLY A N 1
ATOM 679 C CA . GLY A 1 86 ? 15.596 7.772 -5.614 1.00 58.75 86 GLY A CA 1
ATOM 680 C C . GLY A 1 86 ? 16.021 6.550 -4.791 1.00 58.75 86 GLY A C 1
ATOM 681 O O . GLY A 1 86 ? 16.701 5.674 -5.313 1.00 58.75 86 GLY A O 1
ATOM 682 N N . ILE A 1 87 ? 15.615 6.463 -3.520 1.00 61.91 87 ILE A N 1
ATOM 683 C CA . ILE A 1 87 ? 15.995 5.357 -2.618 1.00 61.91 87 ILE A CA 1
ATOM 684 C C . ILE A 1 87 ? 15.200 4.072 -2.914 1.00 61.91 87 ILE A C 1
ATOM 686 O O . ILE A 1 87 ? 15.606 2.984 -2.513 1.00 61.91 87 ILE A O 1
ATOM 690 N N . PHE A 1 88 ? 14.083 4.171 -3.641 1.00 55.25 88 PHE A N 1
ATOM 691 C CA . PHE A 1 88 ? 13.272 3.013 -4.013 1.00 55.25 88 PHE A CA 1
ATOM 692 C C . PHE A 1 88 ? 13.540 2.620 -5.477 1.00 55.25 88 PHE A C 1
ATOM 694 O O . PHE A 1 88 ? 13.171 3.386 -6.374 1.00 55.25 88 PHE A O 1
ATOM 701 N N . PRO A 1 89 ? 14.191 1.473 -5.747 1.00 42.19 89 PRO A N 1
ATOM 702 C CA . PRO A 1 89 ? 14.409 1.011 -7.113 1.00 42.19 89 PRO A CA 1
ATOM 703 C C . PRO A 1 89 ? 13.066 0.663 -7.775 1.00 42.19 89 PRO A C 1
ATOM 705 O O . PRO A 1 89 ? 12.124 0.243 -7.098 1.00 42.19 89 PRO A O 1
ATOM 708 N N . ARG A 1 90 ? 12.979 0.911 -9.088 1.00 49.22 90 ARG A N 1
ATOM 709 C CA . ARG A 1 90 ? 11.812 0.585 -9.921 1.00 49.22 90 ARG A CA 1
ATOM 710 C C . ARG A 1 90 ? 11.633 -0.920 -10.076 1.00 49.22 90 ARG A C 1
ATOM 712 O O . ARG A 1 90 ? 12.671 -1.603 -10.212 1.00 49.22 90 ARG A O 1
#

pLDDT: mean 74.99, std 8.21, range [42.19, 85.69]

Organism: NCBI:txid875330

Radius of gyration: 13.03 Å; chains: 1; bounding box: 35×29×26 Å

Foldseek 3Di:
DEAAPVDPVRVVLVVVLVVQAPPPPDDYDYLPDPVVVVVCVVQVHDSPDPRWDWDADPNHIDIHVRRSLVSLCVGDPPSVVCSVVCVDDD

InterPro domains:
  IPR007263 DCC1-like thiol-disulfide oxidoreductase family [PF04134] (2-90)
  IPR052927 DCC thiol-disulfide oxidoreductase [PTHR33639] (1-89)

Sequence (90 aa):
MLFDGVCKLCNGVVKFLIRHDPHQRLRLAVVQSEQGQALLKWAGLPLDDFHTIAVIVNNRVFVRSDAFLHIMGLLPAPWPLLKVLGIFPR

Secondary structure (DSSP, 8-state):
-EE-SS-HHHHHHHHHHHHH-TT-----EETTSHHHHHHHHHHT--SSS--S-EEEETTEEEEHHHHHHHHHHHSPTTHHHHHHTT-S--